Protein AF-G5LN64-F1 (afdb_monomer)

Organism: NCBI:txid913241

Secondary structure (DSSP, 8-state):
-GGGT---------SSSHHHHHHHHHHHHHHHHHHHHHHHHHHHHHHHHHHHHHHHHHHHHHHHHHHHTSSS-HHHHHHHHHHHHHHHSS--SEEEEEEETTEEEEEEEEEE-SSS---SSS-TTS---------------

Radius of gyration: 30.49 Å; Cα contacts (8 Å, |Δi|>4): 84; chains: 1; bounding box: 61×42×91 Å
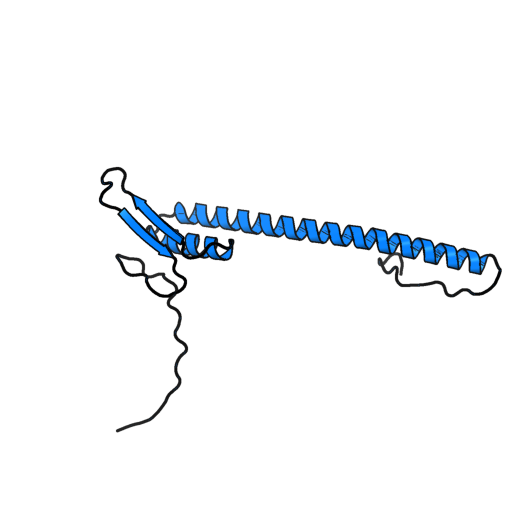
Sequence (141 aa):
AVSQRDFTQRANISGRNEMAALGSALNNMSEELAESYAVLEQRVQEKTAGLEHKNQILSFLWQANRRLHSQAPLCERLSPVLNGLQNLTQLHDIELRVYDLEDEDNHQEFTCQSDISCDDKGCHLCPRSALPMINGGTTLK

pLDDT: mean 76.09, std 18.22, range [33.53, 95.44]

Structure (mmCIF, N/CA/C/O backbone):
data_AF-G5LN64-F1
#
_entry.id   AF-G5LN64-F1
#
loop_
_atom_site.group_PDB
_atom_site.id
_atom_site.type_symbol
_atom_site.label_atom_id
_atom_site.label_alt_id
_atom_site.label_comp_id
_atom_site.label_asym_id
_atom_site.label_entity_id
_atom_site.label_seq_id
_atom_site.pdbx_PDB_ins_code
_atom_site.Cartn_x
_atom_site.Cartn_y
_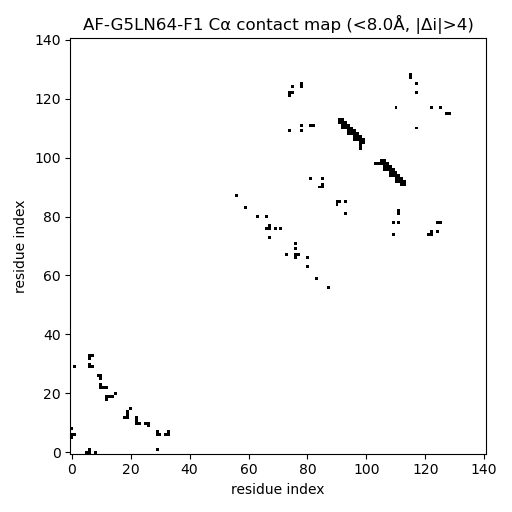atom_site.Cartn_z
_atom_site.occupancy
_atom_site.B_iso_or_equiv
_atom_site.auth_seq_id
_atom_site.auth_comp_id
_atom_site.auth_asym_id
_atom_site.auth_atom_id
_atom_site.pdbx_PDB_model_num
ATOM 1 N N . ALA A 1 1 ? -15.852 -8.797 32.900 1.00 64.56 1 ALA A N 1
ATOM 2 C CA . ALA A 1 1 ? -16.379 -7.696 32.072 1.00 64.56 1 ALA A CA 1
ATOM 3 C C . ALA A 1 1 ? -15.330 -6.600 31.907 1.00 64.56 1 ALA A C 1
ATOM 5 O O . ALA A 1 1 ? -14.568 -6.683 30.957 1.00 64.56 1 ALA A O 1
ATOM 6 N N . VAL A 1 2 ? -15.153 -5.691 32.876 1.00 68.50 2 VAL A N 1
ATOM 7 C CA . VAL A 1 2 ? -14.189 -4.571 32.771 1.00 68.50 2 VAL A CA 1
ATOM 8 C C . VAL A 1 2 ? -12.739 -5.033 32.523 1.00 68.50 2 VAL A C 1
ATOM 10 O O . VAL A 1 2 ? -12.050 -4.470 31.680 1.00 68.50 2 VAL A O 1
ATOM 13 N N . SER A 1 3 ? -12.281 -6.124 33.156 1.00 72.06 3 SER A N 1
ATOM 14 C CA . SER A 1 3 ? -10.933 -6.6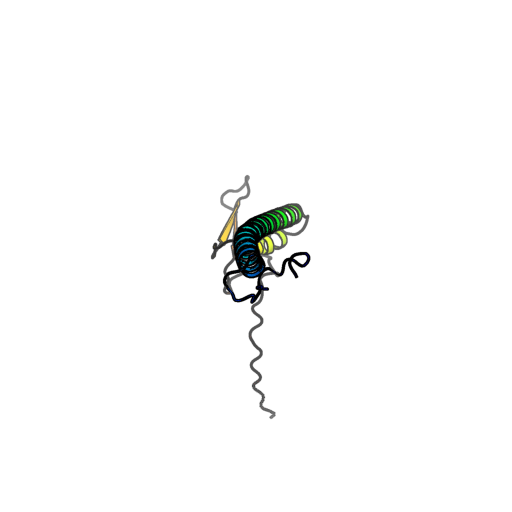79 32.904 1.00 72.06 3 SER A CA 1
ATOM 15 C C . SER A 1 3 ? -10.748 -7.289 31.506 1.00 72.06 3 SER A C 1
ATOM 17 O O . SER A 1 3 ? -9.621 -7.535 31.092 1.00 72.06 3 SER A O 1
ATOM 19 N N . GLN A 1 4 ? -11.843 -7.562 30.792 1.00 80.38 4 GLN A N 1
ATOM 20 C CA . GLN A 1 4 ? -11.851 -8.065 29.416 1.00 80.38 4 GLN A CA 1
ATOM 21 C C . GLN A 1 4 ? -12.046 -6.929 28.399 1.00 80.38 4 GLN A C 1
ATOM 23 O O . GLN A 1 4 ? -12.282 -7.212 27.231 1.00 80.38 4 GLN A O 1
ATOM 28 N N . ARG A 1 5 ? -11.942 -5.659 28.834 1.00 74.94 5 ARG A N 1
ATOM 29 C CA . ARG A 1 5 ? -12.229 -4.453 28.030 1.00 74.94 5 ARG A CA 1
ATOM 30 C C . ARG A 1 5 ? -13.681 -4.359 27.547 1.00 74.94 5 ARG A C 1
ATOM 32 O O . ARG A 1 5 ? -13.982 -3.603 26.635 1.00 74.94 5 ARG A O 1
ATOM 39 N N . ASP A 1 6 ? -14.587 -5.097 28.185 1.00 81.69 6 ASP A N 1
ATOM 40 C CA . ASP A 1 6 ? -16.022 -4.956 27.961 1.00 81.69 6 ASP A CA 1
ATOM 41 C C . ASP A 1 6 ? -16.589 -3.922 28.943 1.00 81.69 6 ASP A C 1
ATOM 43 O O . ASP A 1 6 ? -16.843 -4.222 30.117 1.00 81.69 6 ASP A O 1
ATOM 47 N N . PHE A 1 7 ? -16.753 -2.697 28.439 1.00 86.50 7 PHE A N 1
ATOM 48 C CA . PHE A 1 7 ? -17.352 -1.563 29.144 1.00 86.50 7 PHE A CA 1
ATOM 49 C C . PHE A 1 7 ? -18.841 -1.382 28.823 1.00 86.50 7 PHE A C 1
ATOM 51 O O . PHE A 1 7 ? -19.410 -0.352 29.171 1.00 86.50 7 PHE A O 1
ATOM 58 N N . THR A 1 8 ? -19.488 -2.336 28.146 1.00 84.25 8 THR A N 1
ATOM 59 C CA . THR A 1 8 ? -20.917 -2.234 27.789 1.00 84.25 8 THR A CA 1
ATOM 60 C C . THR A 1 8 ? -21.839 -2.635 28.939 1.00 84.25 8 THR A C 1
ATOM 62 O O . THR A 1 8 ? -23.005 -2.244 28.983 1.00 84.25 8 THR A O 1
ATOM 65 N N . GLN A 1 9 ? -21.302 -3.363 29.920 1.00 85.81 9 GLN A N 1
ATOM 66 C CA . GLN A 1 9 ? -22.045 -3.794 31.098 1.0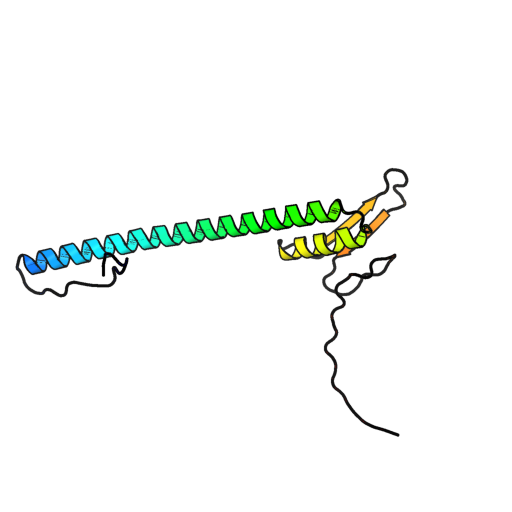0 85.81 9 GLN A CA 1
ATOM 67 C C . GLN A 1 9 ? -22.460 -2.597 31.957 1.00 85.81 9 GLN A C 1
ATOM 69 O O . GLN A 1 9 ? -21.711 -1.632 32.129 1.00 85.81 9 GLN A O 1
ATOM 74 N N . ARG A 1 10 ? -23.671 -2.664 32.512 1.00 87.56 10 ARG A N 1
ATOM 75 C CA . ARG A 1 10 ? -24.236 -1.632 33.387 1.00 87.56 10 ARG A CA 1
ATOM 76 C C . ARG A 1 10 ? -24.820 -2.266 34.643 1.00 87.56 10 ARG A C 1
ATOM 78 O O . ARG A 1 10 ? -25.499 -3.290 34.581 1.00 87.56 10 ARG A O 1
ATOM 85 N N . ALA A 1 11 ? -24.572 -1.642 35.788 1.00 88.56 11 ALA A N 1
ATOM 86 C CA . ALA A 1 11 ? -25.221 -1.987 37.042 1.00 88.56 11 ALA A CA 1
ATOM 87 C C . ALA A 1 11 ? -26.642 -1.401 37.056 1.00 88.56 11 ALA A C 1
ATOM 89 O O . ALA A 1 11 ? -26.814 -0.185 37.142 1.00 88.56 11 ALA A O 1
ATOM 90 N N . ASN A 1 12 ? -27.658 -2.265 36.990 1.00 87.38 12 ASN A N 1
ATOM 91 C CA . ASN A 1 12 ? -29.070 -1.880 37.083 1.00 87.38 12 ASN A CA 1
ATOM 92 C C . ASN A 1 12 ? -29.557 -1.961 38.534 1.00 87.38 12 ASN A C 1
ATOM 94 O O . ASN A 1 12 ? -30.275 -2.883 38.917 1.00 87.38 12 ASN A O 1
ATOM 98 N N . ILE A 1 13 ? -29.135 -0.998 39.354 1.00 86.50 13 ILE A N 1
ATOM 99 C CA . ILE A 1 13 ? -29.525 -0.900 40.765 1.00 86.50 13 ILE A CA 1
ATOM 100 C C . ILE A 1 13 ? -30.417 0.331 40.922 1.00 86.50 13 ILE A C 1
ATOM 102 O O . ILE A 1 13 ? -29.986 1.454 40.680 1.00 86.50 13 ILE A O 1
ATOM 106 N N . SER A 1 14 ? -31.675 0.117 41.304 1.00 83.00 14 SER A N 1
ATOM 107 C CA . SER A 1 14 ? -32.671 1.180 41.475 1.00 83.00 14 SER A CA 1
ATOM 108 C C . SER A 1 14 ? -32.901 1.496 42.953 1.00 83.00 14 SER A C 1
ATOM 110 O O . SER A 1 14 ? -32.839 0.610 43.803 1.00 83.00 14 SER A O 1
ATOM 112 N N . GLY A 1 15 ? -33.210 2.755 43.264 1.00 85.94 15 GLY A N 1
ATOM 113 C CA . GLY A 1 15 ? -33.515 3.213 44.621 1.00 85.94 15 GLY A CA 1
ATOM 114 C C . GLY A 1 15 ? -32.806 4.520 44.973 1.00 85.94 15 GLY A C 1
ATOM 115 O O . GLY A 1 15 ? -32.029 5.052 44.188 1.00 85.94 15 GLY A O 1
ATOM 116 N N . ARG A 1 16 ? -33.084 5.052 46.166 1.00 85.81 16 ARG A N 1
ATOM 117 C CA . ARG A 1 16 ? -32.387 6.212 46.751 1.00 85.81 16 ARG A CA 1
ATOM 118 C C . ARG A 1 16 ? -31.529 5.761 47.934 1.00 85.81 16 ARG A C 1
ATOM 120 O O . ARG A 1 16 ? -31.735 6.211 49.054 1.00 85.81 16 ARG A O 1
ATOM 127 N N . ASN A 1 17 ? -30.638 4.806 47.686 1.00 91.00 17 ASN A N 1
ATOM 128 C CA . ASN A 1 17 ? -29.697 4.278 48.672 1.00 91.00 17 ASN A CA 1
ATOM 129 C C . ASN A 1 17 ? -28.261 4.306 48.128 1.00 91.00 17 ASN A C 1
ATOM 131 O O . ASN A 1 17 ? -28.018 4.592 46.953 1.00 91.00 17 ASN A O 1
ATOM 135 N N . GLU A 1 18 ? -27.310 3.999 48.999 1.00 93.06 18 GLU A N 1
ATOM 136 C CA . GLU A 1 18 ? -25.873 4.030 48.737 1.00 93.06 18 GLU A CA 1
ATOM 137 C C . GLU A 1 18 ? -25.482 3.081 47.600 1.00 93.06 18 GLU A C 1
ATOM 139 O O . GLU A 1 18 ? -24.593 3.386 46.808 1.00 93.06 18 GLU A O 1
ATOM 144 N N . MET A 1 19 ? -26.187 1.956 47.464 1.00 91.50 19 MET A N 1
ATOM 145 C CA . MET A 1 19 ? -25.915 0.971 46.419 1.00 91.50 19 MET A CA 1
ATOM 146 C C . MET A 1 19 ? -26.347 1.460 45.030 1.00 91.50 19 MET A C 1
ATOM 148 O O . MET A 1 19 ? -25.657 1.203 44.044 1.00 91.50 19 MET A O 1
ATOM 152 N N . ALA A 1 20 ? -27.450 2.211 44.944 1.00 90.69 20 ALA A N 1
ATOM 153 C CA . ALA A 1 20 ? -27.879 2.867 43.708 1.00 90.69 20 ALA A CA 1
ATOM 154 C C . ALA A 1 20 ? -26.926 4.011 43.306 1.00 90.69 20 ALA A C 1
ATOM 156 O O . ALA A 1 20 ? -26.607 4.172 42.124 1.00 90.69 20 ALA A O 1
ATOM 157 N N . ALA A 1 21 ? -26.411 4.765 44.285 1.00 90.00 21 ALA A N 1
ATOM 158 C CA . ALA A 1 21 ? -25.390 5.788 44.048 1.00 90.00 21 ALA A CA 1
ATOM 159 C C . ALA A 1 21 ? -24.068 5.170 43.556 1.00 90.00 21 ALA A C 1
ATOM 161 O O . ALA A 1 21 ? -23.494 5.642 42.574 1.00 90.00 21 ALA A O 1
ATOM 162 N N . LEU A 1 22 ? -23.626 4.070 44.174 1.00 91.94 22 LEU A N 1
ATOM 163 C CA . LEU A 1 22 ? -22.440 3.324 43.753 1.00 91.94 22 LEU A CA 1
ATOM 164 C C . LEU A 1 22 ? -22.602 2.732 42.345 1.00 91.94 22 LEU A C 1
ATOM 166 O O . LEU A 1 22 ? -21.683 2.827 41.535 1.00 91.94 22 LEU A O 1
ATOM 170 N N . GLY A 1 23 ? -23.769 2.159 42.032 1.00 90.56 23 GLY A N 1
ATOM 171 C CA . GLY A 1 23 ? -24.073 1.636 40.696 1.00 90.56 23 GLY A CA 1
ATOM 172 C C . GLY A 1 23 ? -24.023 2.721 39.619 1.00 90.56 23 GLY A C 1
ATOM 173 O O . GLY A 1 23 ? -23.442 2.510 38.557 1.00 90.56 23 GLY A O 1
ATOM 174 N N . SER A 1 24 ? -24.551 3.910 39.923 1.00 89.81 24 SER A N 1
ATOM 175 C CA . SER A 1 24 ? -24.481 5.071 39.026 1.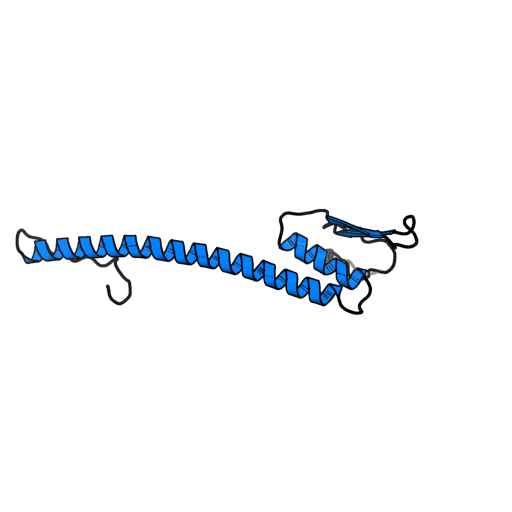00 89.81 24 SER A CA 1
ATOM 176 C C . SER A 1 24 ? -23.037 5.540 38.821 1.00 89.81 24 SER A C 1
ATOM 178 O O . SER A 1 24 ? -22.610 5.729 37.687 1.00 89.81 24 SER A O 1
ATOM 180 N N . ALA A 1 25 ? -22.253 5.650 39.899 1.00 90.75 25 ALA A N 1
ATOM 181 C CA . ALA A 1 25 ? -20.839 6.016 39.815 1.00 90.75 25 ALA A CA 1
ATOM 182 C C . ALA A 1 25 ? -20.022 4.998 38.997 1.00 90.75 25 ALA A C 1
ATOM 184 O O . ALA A 1 25 ? -19.196 5.386 38.175 1.00 90.75 25 ALA A O 1
ATOM 185 N N . LEU A 1 26 ? -20.280 3.698 39.173 1.00 89.19 26 LEU A N 1
ATOM 186 C CA . LEU A 1 26 ? -19.634 2.636 38.400 1.00 89.19 26 LEU A CA 1
ATOM 187 C C . LEU A 1 26 ? -19.984 2.704 36.908 1.00 89.19 26 LEU A C 1
ATOM 189 O O . LEU A 1 26 ? -19.105 2.507 36.068 1.00 89.19 26 LEU A O 1
ATOM 193 N N . ASN A 1 27 ? -21.247 2.985 36.579 1.00 91.12 27 ASN A N 1
ATOM 194 C CA . ASN A 1 27 ? -21.691 3.149 35.196 1.00 91.12 27 ASN A CA 1
ATOM 195 C C . ASN A 1 27 ? -21.000 4.348 34.535 1.00 91.12 27 ASN A C 1
ATOM 197 O O . ASN A 1 27 ? -20.469 4.187 33.440 1.00 91.12 27 ASN A O 1
ATOM 201 N N . ASN A 1 28 ? -20.928 5.490 35.227 1.00 91.50 28 ASN A N 1
ATOM 202 C CA . ASN A 1 28 ? -20.243 6.688 34.733 1.00 91.50 28 ASN A CA 1
ATOM 203 C C . ASN A 1 28 ? -18.747 6.427 34.504 1.00 91.50 28 ASN A C 1
ATOM 205 O O . ASN A 1 28 ? -18.231 6.703 33.428 1.00 91.50 28 ASN A O 1
ATOM 209 N N . MET A 1 29 ? -18.058 5.807 35.470 1.00 89.62 29 MET A N 1
ATOM 210 C CA . MET A 1 29 ? -16.648 5.434 35.294 1.00 89.62 29 MET A CA 1
ATOM 211 C C . MET A 1 29 ? -16.449 4.461 34.122 1.00 89.62 29 MET A C 1
ATOM 213 O O . MET A 1 29 ? -15.465 4.562 33.394 1.00 89.62 29 MET A O 1
ATOM 217 N N . SER A 1 30 ? -17.368 3.507 33.930 1.00 90.44 30 SER A N 1
ATOM 218 C CA . SER A 1 30 ? -17.301 2.556 32.811 1.00 90.44 30 SER A CA 1
ATOM 219 C C . SER A 1 30 ? -17.517 3.244 31.461 1.00 90.44 30 SER A C 1
ATOM 221 O O . SER A 1 30 ? -16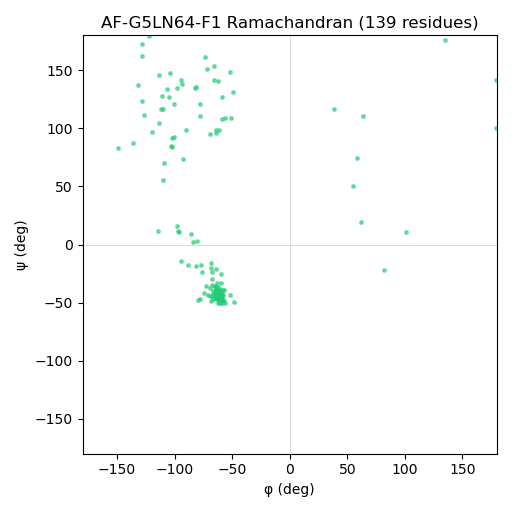.897 2.851 30.478 1.00 90.44 30 SER A O 1
ATOM 223 N N . GLU A 1 31 ? -18.368 4.268 31.406 1.00 90.44 31 GLU A N 1
ATOM 224 C CA . GLU A 1 31 ? -18.607 5.083 30.212 1.00 90.44 31 GLU A CA 1
ATOM 225 C C . GLU A 1 31 ? -17.389 5.938 29.843 1.00 90.44 31 GLU A C 1
ATOM 227 O O . GLU A 1 31 ? -16.922 5.859 28.708 1.00 90.44 31 GLU A O 1
ATOM 232 N N . GLU A 1 32 ? -16.800 6.652 30.805 1.00 90.12 32 GLU A N 1
ATOM 233 C CA . GLU A 1 32 ? -15.574 7.433 30.581 1.00 90.12 32 GLU A CA 1
ATOM 234 C C . GLU A 1 32 ? -14.403 6.547 30.118 1.00 90.12 32 GLU A C 1
ATOM 236 O O . GLU A 1 32 ? -13.633 6.912 29.223 1.00 90.12 32 GLU A O 1
ATOM 241 N N . LEU A 1 33 ? -14.272 5.345 30.695 1.00 89.88 33 LEU A N 1
ATOM 242 C CA . LEU A 1 33 ? -13.273 4.368 30.259 1.00 89.88 33 LEU A CA 1
ATOM 243 C C . LEU A 1 33 ? -13.526 3.897 28.823 1.00 89.88 33 LEU A C 1
ATOM 245 O O . LEU A 1 33 ? -12.569 3.798 28.055 1.00 89.88 33 LEU A O 1
ATOM 249 N N . ALA A 1 34 ? -14.780 3.629 28.450 1.00 88.06 34 ALA A N 1
ATOM 250 C CA . ALA A 1 34 ? -15.134 3.224 27.092 1.00 88.06 34 ALA A CA 1
AT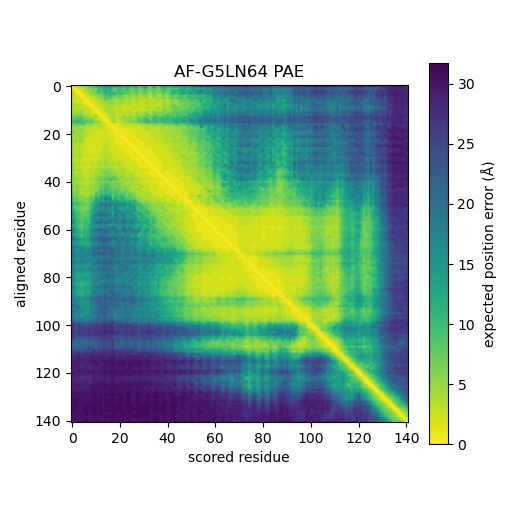OM 251 C C . ALA A 1 34 ? -14.748 4.296 26.062 1.00 88.06 34 ALA A C 1
ATOM 253 O O . ALA A 1 34 ? -14.128 3.976 25.048 1.00 88.06 34 ALA A O 1
ATOM 254 N N . GLU A 1 35 ? -15.060 5.562 26.344 1.00 89.62 35 GLU A N 1
ATOM 255 C CA . GLU A 1 35 ? -14.723 6.691 25.471 1.00 89.62 35 GLU A CA 1
ATOM 256 C C . GLU A 1 35 ? -13.203 6.847 25.314 1.00 89.62 35 GLU A C 1
ATOM 258 O O . GLU A 1 35 ? -12.683 6.926 24.198 1.00 89.62 35 GLU A O 1
ATOM 263 N N . SER A 1 36 ? -12.466 6.806 26.427 1.00 87.19 36 SER A N 1
ATOM 264 C CA . SER A 1 36 ? -11.003 6.906 26.425 1.00 87.19 36 SER A CA 1
ATOM 265 C C . SER A 1 36 ? -10.339 5.774 25.630 1.00 87.19 36 SER A C 1
ATOM 267 O O . SER A 1 36 ? -9.428 6.014 24.828 1.00 87.19 36 SER A O 1
ATOM 269 N N . TYR A 1 37 ? -10.824 4.537 25.793 1.00 87.31 37 TYR A N 1
ATOM 270 C CA . TYR A 1 37 ? -10.332 3.388 25.031 1.00 87.31 37 TYR A CA 1
ATOM 271 C C . TYR A 1 37 ? -10.663 3.490 23.540 1.00 87.31 37 TYR A C 1
ATOM 273 O O . TYR A 1 37 ? -9.787 3.203 22.726 1.00 87.31 37 TYR A O 1
ATOM 281 N N . ALA A 1 38 ? -11.859 3.955 23.168 1.00 87.00 38 ALA A N 1
ATOM 282 C CA . ALA A 1 38 ? -12.239 4.137 21.766 1.00 87.00 38 ALA A CA 1
ATOM 283 C C . ALA A 1 38 ? -11.311 5.131 21.043 1.00 87.00 38 ALA A C 1
ATOM 285 O O . ALA A 1 38 ? -10.832 4.857 19.942 1.00 87.00 38 ALA A O 1
ATOM 286 N N . VAL A 1 39 ? -10.972 6.254 21.689 1.00 90.12 39 VAL A N 1
ATOM 287 C CA . VAL A 1 39 ? -10.014 7.232 21.143 1.00 90.12 39 VAL A CA 1
ATOM 288 C C . VAL A 1 39 ? -8.622 6.617 20.973 1.00 90.12 39 VAL A C 1
ATOM 290 O O . VAL A 1 39 ? -7.924 6.892 19.991 1.00 90.12 39 VAL A O 1
ATOM 293 N N . LEU A 1 40 ? -8.185 5.787 21.923 1.00 89.50 40 LEU A N 1
ATOM 294 C CA . LEU A 1 40 ? -6.894 5.113 21.829 1.00 89.50 40 LEU A CA 1
ATOM 295 C C . LEU A 1 40 ? -6.874 4.083 20.695 1.00 89.50 40 LEU A C 1
ATOM 297 O O . LEU A 1 40 ? -5.908 4.058 19.934 1.00 89.50 40 LEU A O 1
ATOM 301 N N . GLU A 1 41 ? -7.921 3.270 20.563 1.00 88.00 41 GLU A N 1
ATOM 302 C CA . GLU A 1 41 ? -8.065 2.294 19.477 1.00 88.00 41 GLU A CA 1
ATOM 303 C C . GLU A 1 41 ? -8.046 2.978 18.112 1.00 88.00 41 GLU A C 1
ATOM 305 O O . GLU A 1 41 ? -7.280 2.562 17.241 1.00 88.00 41 GLU A O 1
ATOM 310 N N . GLN A 1 42 ? -8.769 4.091 17.961 1.00 90.19 42 GLN A N 1
ATOM 311 C CA . GLN A 1 42 ? -8.726 4.898 16.744 1.00 90.19 42 GLN A CA 1
ATOM 312 C C . GLN A 1 42 ? -7.297 5.366 16.429 1.00 90.19 42 GLN A C 1
ATOM 314 O O . GLN A 1 42 ? -6.805 5.170 15.319 1.00 90.19 42 GLN A O 1
ATOM 319 N N . ARG A 1 43 ? -6.577 5.929 17.408 1.00 90.38 43 ARG A N 1
ATOM 320 C CA . ARG A 1 43 ? -5.186 6.379 17.202 1.00 90.38 43 ARG A CA 1
ATOM 321 C C . ARG A 1 43 ? -4.236 5.234 16.877 1.00 90.38 43 ARG A C 1
ATOM 323 O O . ARG A 1 43 ? -3.291 5.423 16.111 1.00 90.38 43 ARG A O 1
ATOM 330 N N . VAL A 1 44 ? -4.428 4.067 17.489 1.00 92.06 44 VAL A N 1
ATOM 331 C CA . VAL A 1 44 ? -3.643 2.867 17.175 1.00 92.06 44 VAL A CA 1
ATOM 332 C C . VAL A 1 44 ? -3.905 2.460 15.732 1.00 92.06 44 VAL A C 1
ATOM 334 O O . VAL A 1 44 ? -2.946 2.232 14.998 1.00 92.06 44 VAL A O 1
ATOM 337 N N . GLN A 1 45 ? -5.165 2.440 15.301 1.00 88.69 45 GLN A N 1
ATOM 338 C CA . GLN A 1 45 ? -5.551 2.112 13.933 1.00 88.69 45 GLN A CA 1
ATOM 339 C C . GLN A 1 45 ? -4.958 3.100 12.918 1.00 88.69 45 GLN A C 1
ATOM 341 O O . GLN A 1 45 ? -4.311 2.674 11.965 1.00 88.69 45 GLN A O 1
ATOM 346 N N . GLU A 1 46 ? -5.074 4.408 13.161 1.00 88.75 46 GLU A N 1
ATOM 347 C CA . GLU A 1 46 ? -4.474 5.461 12.328 1.00 88.75 46 GLU A CA 1
ATOM 348 C C . GLU A 1 46 ? -2.950 5.308 12.217 1.00 88.75 46 GLU A C 1
ATOM 350 O O . GLU A 1 46 ? -2.382 5.342 11.122 1.00 88.75 46 GLU A O 1
ATOM 355 N N . LYS A 1 47 ? -2.263 5.095 13.347 1.00 87.62 47 LYS A N 1
ATOM 356 C CA . LYS A 1 47 ? -0.808 4.879 13.355 1.00 87.62 47 LYS A CA 1
ATOM 357 C C . LYS A 1 47 ? -0.410 3.591 12.645 1.00 87.62 47 LYS A C 1
ATOM 359 O O . LYS A 1 47 ? 0.627 3.575 11.984 1.00 87.62 47 LYS A O 1
ATOM 364 N N . THR A 1 48 ? -1.210 2.538 12.779 1.00 88.50 48 THR A N 1
ATOM 365 C CA . THR A 1 48 ? -0.967 1.243 12.133 1.00 88.50 48 THR A CA 1
ATOM 366 C C . THR A 1 48 ? -1.109 1.381 10.625 1.00 88.50 48 THR A C 1
ATOM 368 O O . THR A 1 48 ? -0.176 1.034 9.909 1.00 88.50 48 THR A O 1
ATOM 371 N N . ALA A 1 49 ? -2.176 2.028 10.151 1.00 86.06 49 ALA A N 1
ATOM 372 C CA . ALA A 1 49 ? -2.364 2.332 8.735 1.00 86.06 49 ALA A CA 1
ATOM 373 C C . ALA A 1 49 ? -1.204 3.174 8.165 1.00 86.06 49 ALA A C 1
ATOM 375 O O . ALA A 1 49 ? -0.666 2.883 7.097 1.00 86.06 49 ALA A O 1
ATOM 376 N N . GLY A 1 50 ? -0.749 4.192 8.907 1.00 85.44 50 GLY A N 1
ATOM 377 C CA . GLY A 1 50 ? 0.403 5.002 8.504 1.00 85.44 50 GLY A CA 1
ATOM 378 C C . GLY A 1 50 ? 1.722 4.218 8.458 1.00 85.44 50 GLY A C 1
ATOM 379 O O . GLY A 1 50 ? 2.570 4.480 7.601 1.00 85.44 50 GLY A O 1
ATOM 380 N N . LEU A 1 51 ? 1.917 3.258 9.366 1.00 90.75 51 LEU A N 1
ATOM 381 C CA . LEU A 1 51 ? 3.090 2.384 9.374 1.00 90.75 51 LEU A CA 1
ATOM 382 C C . LEU A 1 51 ? 3.051 1.379 8.218 1.00 90.75 51 LEU A C 1
ATOM 384 O O . LEU A 1 51 ? 4.068 1.191 7.553 1.00 90.75 51 LEU A O 1
ATOM 388 N N . GLU A 1 52 ? 1.895 0.776 7.957 1.00 88.50 52 GLU A N 1
ATOM 389 C CA . GLU A 1 52 ? 1.677 -0.147 6.840 1.00 88.50 52 GLU A CA 1
ATOM 390 C C . GLU A 1 52 ? 1.964 0.533 5.503 1.00 88.50 52 GLU A C 1
ATOM 392 O O . GLU A 1 52 ? 2.729 0.003 4.700 1.00 88.50 52 GLU A O 1
ATOM 397 N N . HIS A 1 53 ? 1.461 1.753 5.303 1.00 87.44 53 HIS A N 1
ATOM 398 C CA . HIS A 1 53 ? 1.737 2.523 4.092 1.00 87.44 53 HIS A CA 1
ATOM 399 C C . HIS A 1 53 ? 3.240 2.797 3.900 1.00 87.44 53 HIS A C 1
ATOM 401 O O . HIS A 1 53 ? 3.797 2.580 2.823 1.00 87.44 53 HIS A O 1
ATOM 407 N N . LYS A 1 54 ? 3.947 3.206 4.963 1.00 89.62 54 LYS A N 1
ATOM 408 C CA . LYS A 1 54 ? 5.410 3.391 4.912 1.00 89.62 54 LYS A CA 1
ATOM 409 C C . LYS A 1 54 ? 6.144 2.084 4.620 1.00 89.62 54 LYS A C 1
ATOM 411 O O . LYS A 1 54 ? 7.121 2.086 3.875 1.00 89.62 54 LYS A O 1
ATOM 416 N N . ASN A 1 55 ? 5.690 0.976 5.199 1.00 92.00 55 ASN A N 1
ATOM 417 C CA . ASN A 1 55 ? 6.276 -0.339 4.967 1.00 92.00 55 ASN A CA 1
ATOM 418 C C . ASN A 1 55 ? 6.097 -0.789 3.508 1.00 92.00 55 ASN A C 1
ATOM 420 O O . ASN A 1 55 ? 7.045 -1.304 2.916 1.00 92.00 55 ASN A O 1
ATOM 424 N N . GLN A 1 56 ? 4.934 -0.523 2.906 1.00 91.69 56 GLN A N 1
ATOM 425 C CA . GLN A 1 56 ? 4.676 -0.767 1.484 1.00 91.69 56 GLN A CA 1
ATOM 426 C C . GLN A 1 56 ? 5.641 0.029 0.594 1.00 91.69 56 GLN A C 1
ATOM 428 O O . GLN A 1 56 ? 6.277 -0.558 -0.282 1.00 91.69 56 GLN A O 1
ATOM 433 N N . ILE A 1 57 ? 5.828 1.329 0.866 1.00 93.75 57 ILE A N 1
ATOM 434 C CA . ILE A 1 57 ? 6.793 2.175 0.140 1.00 93.75 57 ILE A CA 1
ATOM 435 C C . ILE A 1 57 ? 8.215 1.622 0.266 1.00 93.75 57 ILE A C 1
ATOM 437 O O . ILE A 1 57 ? 8.902 1.448 -0.738 1.00 93.75 57 ILE A O 1
ATOM 441 N N . LEU A 1 58 ? 8.668 1.327 1.487 1.00 94.88 58 LEU A N 1
ATOM 442 C CA . LEU A 1 58 ? 10.016 0.801 1.720 1.00 94.88 58 LEU A CA 1
ATOM 443 C C . LEU A 1 58 ? 10.236 -0.540 1.015 1.00 94.88 58 LEU A C 1
ATOM 445 O O . LEU A 1 58 ? 11.286 -0.757 0.409 1.00 94.88 58 LEU A O 1
ATOM 449 N N . SER A 1 59 ? 9.234 -1.418 1.057 1.00 93.25 59 SER A N 1
ATOM 450 C CA . SER A 1 59 ? 9.265 -2.708 0.371 1.00 93.25 59 SER A CA 1
ATOM 451 C C . SER A 1 59 ? 9.382 -2.529 -1.140 1.00 93.25 59 SER A C 1
ATOM 453 O O . SER A 1 59 ? 10.224 -3.175 -1.764 1.00 93.25 59 SER A O 1
ATOM 455 N N . PHE A 1 60 ? 8.602 -1.614 -1.721 1.00 95.44 60 PHE A N 1
ATOM 456 C CA . PHE A 1 60 ? 8.698 -1.273 -3.138 1.00 95.44 60 PHE A CA 1
ATOM 457 C C . PHE A 1 60 ? 10.085 -0.732 -3.502 1.00 95.44 60 PHE A C 1
ATOM 459 O O . PHE A 1 60 ? 10.711 -1.253 -4.422 1.00 95.44 60 PHE A O 1
ATOM 466 N N . LEU A 1 61 ? 10.603 0.254 -2.762 1.00 95.44 61 LEU A N 1
ATOM 467 C CA . LEU A 1 61 ? 11.916 0.852 -3.031 1.00 95.44 61 LEU A CA 1
ATOM 468 C C . LEU A 1 61 ? 13.038 -0.188 -2.990 1.00 95.44 61 LEU A C 1
ATOM 470 O O . LEU A 1 61 ? 13.905 -0.199 -3.863 1.00 95.44 61 LEU A O 1
ATOM 474 N N . TRP A 1 62 ? 13.007 -1.088 -2.006 1.00 94.94 62 TRP A N 1
ATOM 475 C CA . TRP A 1 62 ? 13.989 -2.163 -1.901 1.00 94.94 62 TRP A CA 1
ATOM 476 C C . TRP A 1 62 ? 13.908 -3.136 -3.086 1.00 94.94 62 TRP A C 1
ATOM 478 O O . TRP A 1 62 ? 14.933 -3.465 -3.687 1.00 94.94 62 TRP A O 1
ATOM 488 N N . GLN A 1 63 ? 12.698 -3.568 -3.462 1.00 93.06 63 GLN A N 1
ATOM 489 C CA . GLN A 1 63 ? 12.490 -4.461 -4.608 1.00 93.06 63 GLN A CA 1
ATOM 490 C C . GLN A 1 63 ? 12.922 -3.800 -5.922 1.00 93.06 63 GLN A C 1
ATOM 492 O O . GLN A 1 63 ? 13.611 -4.429 -6.728 1.00 93.06 63 GLN A O 1
ATOM 497 N N . ALA A 1 64 ? 12.565 -2.528 -6.115 1.00 93.56 64 ALA A N 1
ATOM 498 C CA . ALA A 1 64 ? 12.934 -1.748 -7.285 1.00 93.56 64 ALA A CA 1
ATOM 499 C C . ALA A 1 64 ? 14.452 -1.581 -7.382 1.00 93.56 64 ALA A C 1
ATOM 501 O O . ALA A 1 64 ? 15.033 -1.930 -8.406 1.00 93.56 64 ALA A O 1
ATOM 502 N N . ASN A 1 65 ? 15.116 -1.153 -6.303 1.00 95.06 65 ASN A N 1
ATOM 503 C CA . ASN A 1 65 ? 16.570 -1.007 -6.269 1.00 95.06 65 ASN A CA 1
ATOM 504 C C . ASN A 1 65 ? 17.277 -2.327 -6.619 1.00 95.06 65 ASN A C 1
ATOM 506 O O . ASN A 1 65 ? 18.100 -2.370 -7.535 1.00 95.06 65 ASN A O 1
ATOM 510 N N . ARG A 1 66 ? 16.890 -3.429 -5.964 1.00 93.31 66 ARG A N 1
ATOM 511 C CA . ARG A 1 66 ? 17.468 -4.752 -6.232 1.00 93.31 66 ARG A CA 1
ATOM 512 C C . ARG A 1 66 ? 17.296 -5.173 -7.692 1.00 93.31 66 ARG A C 1
ATOM 514 O O . ARG A 1 66 ? 18.199 -5.781 -8.265 1.00 93.31 66 ARG A O 1
ATOM 521 N N . ARG A 1 67 ? 16.145 -4.874 -8.294 1.00 90.62 67 ARG A N 1
ATOM 522 C CA . ARG A 1 67 ? 15.844 -5.254 -9.676 1.00 90.62 67 ARG A CA 1
ATOM 523 C C . ARG A 1 67 ? 16.591 -4.398 -10.693 1.00 90.62 67 ARG A C 1
ATOM 525 O O . ARG A 1 67 ? 17.141 -4.949 -11.645 1.00 90.62 67 ARG A O 1
ATOM 532 N N . LEU A 1 68 ? 16.668 -3.089 -10.470 1.00 91.00 68 LEU A N 1
ATOM 533 C CA . LEU A 1 68 ? 17.406 -2.156 -11.326 1.00 91.00 68 LEU A CA 1
ATOM 534 C C . LEU A 1 68 ? 18.911 -2.462 -11.350 1.00 91.00 68 LEU A C 1
ATOM 536 O O . LEU A 1 68 ? 19.537 -2.338 -12.398 1.00 91.00 68 LEU A O 1
ATOM 540 N N . HIS A 1 69 ? 19.472 -2.946 -10.238 1.00 92.50 69 HIS A N 1
ATOM 541 C CA . HIS A 1 69 ? 20.873 -3.379 -10.158 1.00 92.50 69 HIS A CA 1
ATOM 542 C C . HIS A 1 69 ? 21.127 -4.822 -10.623 1.00 92.50 69 HIS A C 1
ATOM 544 O O . HIS A 1 69 ? 22.257 -5.304 -10.550 1.00 92.50 69 HIS A O 1
ATOM 550 N N . SER A 1 70 ? 20.105 -5.538 -11.096 1.00 90.38 70 SER A N 1
ATOM 551 C CA . SER A 1 70 ? 20.303 -6.875 -11.655 1.00 90.38 70 SER A CA 1
ATOM 552 C C . SER A 1 70 ? 20.968 -6.824 -13.037 1.00 90.38 70 SER A C 1
ATOM 554 O O . SER A 1 70 ? 20.950 -5.800 -13.725 1.00 90.38 70 SER A O 1
ATOM 556 N N . GLN A 1 71 ? 21.530 -7.961 -13.455 1.00 88.56 71 GLN A N 1
ATOM 557 C CA . GLN A 1 71 ? 22.137 -8.146 -14.780 1.00 88.56 71 GLN A CA 1
ATOM 558 C C . GLN A 1 71 ? 21.103 -8.423 -15.888 1.00 88.56 71 GLN A C 1
ATOM 560 O O . GLN A 1 71 ? 21.484 -8.677 -17.027 1.00 88.56 71 GLN A O 1
ATOM 565 N N . ALA A 1 72 ? 19.805 -8.408 -15.566 1.00 81.50 72 ALA A N 1
ATOM 566 C CA . ALA A 1 72 ? 18.756 -8.616 -16.555 1.00 81.50 72 ALA A CA 1
ATOM 567 C C . ALA A 1 72 ? 18.723 -7.463 -17.582 1.00 81.50 72 ALA A C 1
ATOM 569 O O . ALA A 1 72 ? 19.105 -6.333 -17.247 1.00 81.50 72 ALA A O 1
ATOM 570 N N . PRO A 1 73 ? 18.239 -7.713 -18.812 1.00 81.75 73 PRO A N 1
ATOM 571 C CA . PRO A 1 73 ? 18.026 -6.670 -19.809 1.00 81.75 73 PRO A CA 1
ATOM 572 C C . PRO A 1 73 ? 17.191 -5.507 -19.263 1.00 81.75 73 PRO A C 1
ATOM 574 O O . PRO A 1 73 ? 16.300 -5.695 -18.432 1.00 81.75 73 PRO A O 1
ATOM 577 N N . LEU A 1 74 ? 17.458 -4.293 -19.754 1.00 78.62 74 LEU A N 1
ATOM 578 C CA . LEU A 1 74 ? 16.875 -3.055 -19.229 1.00 78.62 74 LEU A CA 1
ATOM 579 C C . LEU A 1 74 ? 15.339 -3.115 -19.142 1.00 78.62 74 LEU A C 1
ATOM 581 O O . LEU A 1 74 ? 14.790 -2.776 -18.093 1.00 78.62 74 LEU A O 1
ATOM 585 N N . CYS A 1 75 ? 14.660 -3.648 -20.163 1.00 73.38 75 CYS A N 1
ATOM 586 C CA . CYS A 1 75 ? 13.201 -3.749 -20.127 1.00 73.38 75 CYS A CA 1
ATOM 587 C C . CYS A 1 75 ? 12.669 -4.671 -19.017 1.00 73.38 75 CYS A C 1
ATOM 589 O O . CYS A 1 75 ? 11.701 -4.333 -18.335 1.00 73.38 75 CYS A O 1
ATOM 591 N N . GLU A 1 76 ? 13.321 -5.813 -18.776 1.00 75.88 76 GLU A N 1
ATOM 592 C CA . GLU A 1 76 ? 12.913 -6.761 -17.728 1.00 75.88 76 GLU A CA 1
ATOM 593 C C . GLU A 1 76 ? 13.099 -6.196 -16.315 1.00 75.88 76 GLU A C 1
ATOM 595 O O . GLU A 1 76 ? 12.450 -6.636 -15.352 1.00 75.88 76 GLU A O 1
ATOM 600 N N . ARG A 1 77 ? 14.004 -5.219 -16.182 1.00 84.25 77 ARG A N 1
ATOM 601 C CA . ARG A 1 77 ? 14.221 -4.483 -14.939 1.00 84.25 77 ARG A CA 1
ATOM 602 C C . ARG A 1 77 ? 13.168 -3.400 -14.746 1.00 84.25 77 ARG A C 1
ATOM 604 O O . ARG A 1 77 ? 12.599 -3.323 -13.662 1.00 84.25 77 ARG A O 1
ATOM 611 N N . LEU A 1 78 ? 12.911 -2.596 -15.779 1.00 84.50 78 LEU A N 1
ATOM 612 C CA . LEU A 1 78 ? 12.081 -1.391 -15.701 1.00 84.50 78 LEU A CA 1
ATOM 613 C C . LEU A 1 78 ? 10.579 -1.674 -15.691 1.00 84.50 78 LEU A C 1
ATOM 615 O O . LEU A 1 78 ? 9.881 -1.144 -14.832 1.00 84.50 78 LEU A O 1
ATOM 619 N N . SER A 1 79 ? 10.079 -2.528 -16.589 1.00 80.12 79 SER A N 1
ATOM 620 C CA . SER A 1 79 ? 8.638 -2.810 -16.735 1.00 80.12 79 SER A CA 1
ATOM 621 C C . SER A 1 79 ? 7.915 -3.108 -15.400 1.00 80.12 79 SER A C 1
ATOM 623 O O . SER A 1 79 ? 6.908 -2.473 -15.082 1.00 80.12 79 SER A O 1
ATOM 625 N N . PRO A 1 80 ? 8.416 -4.005 -14.542 1.00 83.00 80 PRO A N 1
ATOM 626 C CA . PRO A 1 80 ? 7.775 -4.307 -13.260 1.00 83.00 80 PRO A CA 1
ATOM 627 C C . PRO A 1 80 ? 7.989 -3.231 -12.193 1.00 83.00 80 PRO A C 1
ATOM 629 O O . PRO A 1 80 ? 7.177 -3.131 -11.277 1.00 83.00 80 PRO A O 1
ATOM 632 N N . VAL A 1 81 ? 9.044 -2.419 -12.299 1.00 89.25 81 VAL A N 1
ATOM 633 C CA . VAL A 1 81 ? 9.223 -1.244 -11.432 1.00 89.25 81 VAL A CA 1
ATOM 634 C C . VAL A 1 81 ? 8.180 -0.183 -11.776 1.00 89.25 81 VAL A C 1
ATOM 636 O O . VAL A 1 81 ? 7.538 0.340 -10.871 1.00 89.25 81 VAL A O 1
ATOM 639 N N . LEU A 1 82 ? 7.949 0.070 -13.066 1.00 85.88 82 LEU A N 1
ATOM 640 C CA . LEU A 1 82 ? 6.928 1.002 -13.547 1.00 85.88 82 LEU A CA 1
ATOM 641 C C . LEU A 1 82 ? 5.507 0.522 -13.207 1.00 85.88 82 LEU A C 1
ATOM 643 O O . LEU A 1 82 ? 4.698 1.309 -12.723 1.00 85.88 82 LEU A O 1
ATOM 647 N N . ASN A 1 83 ? 5.211 -0.773 -13.365 1.00 82.12 83 ASN A N 1
ATOM 648 C CA . ASN A 1 83 ? 3.936 -1.355 -12.917 1.00 82.12 83 ASN A CA 1
ATOM 649 C C . ASN A 1 83 ? 3.755 -1.253 -11.393 1.00 82.12 83 ASN A C 1
ATOM 651 O O . ASN A 1 83 ? 2.685 -0.893 -10.908 1.00 82.12 83 ASN A O 1
ATOM 655 N N . GLY A 1 84 ? 4.803 -1.553 -10.619 1.00 86.44 84 GLY A N 1
ATOM 656 C CA . GLY A 1 84 ? 4.764 -1.414 -9.163 1.00 86.44 84 GLY A CA 1
ATOM 657 C C . GLY A 1 84 ? 4.540 0.035 -8.721 1.00 86.44 84 GLY A C 1
ATOM 658 O O . GLY A 1 84 ? 3.798 0.272 -7.771 1.00 86.44 84 GLY A O 1
ATOM 659 N N . LEU A 1 85 ? 5.124 0.997 -9.440 1.00 89.25 85 LEU A N 1
ATOM 660 C CA . LEU A 1 85 ? 4.954 2.422 -9.177 1.00 89.25 85 LEU A CA 1
ATOM 661 C C . LEU A 1 85 ? 3.514 2.884 -9.435 1.00 89.25 85 LEU A C 1
ATOM 663 O O . LEU A 1 85 ? 2.966 3.608 -8.608 1.00 89.25 85 LEU A O 1
ATOM 667 N N . GLN A 1 86 ? 2.886 2.436 -10.526 1.00 85.69 86 GLN A N 1
ATOM 668 C CA . GLN A 1 86 ? 1.471 2.720 -10.806 1.00 85.69 86 GLN A CA 1
ATOM 669 C C . GLN A 1 86 ? 0.554 2.153 -9.718 1.00 85.69 86 GLN A C 1
ATOM 671 O O . GLN A 1 86 ? -0.328 2.849 -9.246 1.00 85.69 86 GLN A O 1
ATOM 676 N N . ASN A 1 87 ? 0.798 0.928 -9.244 1.00 84.88 87 ASN A N 1
ATOM 677 C CA . ASN A 1 87 ? -0.024 0.329 -8.184 1.00 84.88 87 ASN A CA 1
ATOM 678 C C . ASN A 1 87 ? 0.129 1.026 -6.825 1.00 84.88 87 ASN A C 1
ATOM 680 O O . ASN A 1 87 ? -0.783 0.996 -6.001 1.00 84.88 87 ASN A O 1
ATOM 684 N N . LEU A 1 88 ? 1.306 1.596 -6.559 1.00 88.06 88 LEU A N 1
ATOM 685 C CA . LEU A 1 88 ? 1.615 2.244 -5.287 1.00 88.06 88 LEU A CA 1
ATOM 686 C C . LEU A 1 88 ? 1.230 3.733 -5.271 1.00 88.06 88 LEU A C 1
ATOM 688 O O . LEU A 1 88 ? 1.125 4.334 -4.201 1.00 88.06 88 LEU A O 1
ATOM 692 N N . THR A 1 89 ? 1.024 4.332 -6.442 1.00 84.44 89 THR A N 1
ATOM 693 C CA . THR A 1 89 ? 0.700 5.754 -6.606 1.00 84.44 89 THR A CA 1
ATOM 694 C C . THR A 1 89 ? -0.622 5.928 -7.358 1.00 84.44 89 THR A C 1
ATOM 696 O O . THR A 1 89 ? -1.286 4.964 -7.701 1.00 84.44 89 THR A O 1
ATOM 699 N N . GLN A 1 90 ? -1.055 7.169 -7.583 1.00 80.69 90 GLN A N 1
ATOM 700 C CA . GLN A 1 90 ? -2.195 7.474 -8.464 1.00 80.69 90 GLN A CA 1
ATOM 701 C C . GLN A 1 90 ? -1.724 7.886 -9.868 1.00 80.69 90 GLN A C 1
ATOM 703 O O . GLN A 1 90 ? -2.466 8.522 -10.617 1.00 80.69 90 GLN A O 1
ATOM 708 N N . LEU A 1 91 ? -0.460 7.606 -10.197 1.00 81.88 91 LEU A N 1
ATOM 709 C CA . LEU A 1 91 ? 0.112 7.932 -11.494 1.00 81.88 91 LEU A CA 1
ATOM 710 C C . LEU A 1 91 ? -0.288 6.862 -12.504 1.00 81.88 91 LEU A C 1
ATOM 712 O O . LEU A 1 91 ? -0.205 5.669 -12.224 1.00 81.88 91 LEU A O 1
ATOM 716 N N . HIS A 1 92 ? -0.682 7.323 -13.680 1.00 77.88 92 HIS A N 1
ATOM 717 C CA . HIS A 1 92 ? -1.033 6.510 -14.837 1.00 77.88 92 HIS A CA 1
ATOM 718 C C . HIS A 1 92 ? -0.229 7.039 -16.030 1.00 77.88 92 HIS A C 1
ATOM 720 O O . HIS A 1 92 ? 0.289 8.156 -15.961 1.00 77.88 92 HIS A O 1
ATOM 726 N N . ASP A 1 93 ? -0.110 6.241 -17.091 1.00 72.88 93 ASP A N 1
ATOM 727 C CA . ASP A 1 93 ? 0.547 6.635 -18.347 1.00 72.88 93 ASP A CA 1
ATOM 728 C C . ASP A 1 93 ? 1.989 7.135 -18.151 1.00 72.88 93 ASP A C 1
ATOM 730 O O . ASP A 1 93 ? 2.387 8.207 -18.606 1.00 72.88 93 ASP A O 1
ATOM 734 N N . ILE A 1 94 ? 2.787 6.350 -17.424 1.00 76.62 94 ILE A N 1
ATOM 735 C CA . ILE A 1 94 ? 4.180 6.695 -17.127 1.00 76.62 94 ILE A CA 1
ATOM 736 C C . ILE A 1 94 ? 5.050 6.402 -18.354 1.00 76.62 94 ILE A C 1
ATOM 738 O O . ILE A 1 94 ? 5.153 5.252 -18.792 1.00 76.62 94 ILE A O 1
ATOM 742 N N . GLU A 1 95 ? 5.720 7.436 -18.858 1.00 78.94 95 GLU A N 1
ATOM 743 C CA . GLU A 1 95 ? 6.707 7.357 -19.935 1.00 78.94 95 GLU A CA 1
ATOM 744 C C . GLU A 1 95 ? 8.123 7.536 -19.374 1.00 78.94 95 GLU A C 1
ATOM 746 O O . GLU A 1 95 ? 8.386 8.427 -18.560 1.00 78.94 95 GLU A O 1
ATOM 751 N N . LEU A 1 96 ? 9.046 6.678 -19.801 1.00 79.56 96 LEU A N 1
ATOM 752 C CA . LEU A 1 96 ? 10.445 6.717 -19.400 1.00 79.56 96 LEU A CA 1
ATOM 753 C C . LEU A 1 96 ? 11.342 6.692 -20.639 1.00 79.56 96 LEU A C 1
ATOM 755 O O . LEU A 1 96 ? 11.305 5.741 -21.412 1.00 79.56 96 LEU A O 1
ATOM 759 N N . ARG A 1 97 ? 12.208 7.698 -20.780 1.00 79.31 97 ARG A N 1
ATOM 760 C CA . ARG A 1 97 ? 13.235 7.758 -21.828 1.00 79.31 97 ARG A CA 1
ATOM 761 C C . ARG A 1 97 ? 14.616 7.599 -21.216 1.00 79.31 97 ARG A C 1
ATOM 763 O O . ARG A 1 97 ? 14.961 8.296 -20.262 1.00 79.31 97 ARG A O 1
ATOM 770 N N . VAL A 1 98 ? 15.387 6.665 -21.754 1.00 78.50 98 VAL A N 1
ATOM 771 C CA . VAL A 1 98 ? 16.758 6.382 -21.332 1.00 78.50 98 VAL A CA 1
ATOM 772 C C . VAL A 1 98 ? 17.693 6.828 -22.442 1.00 78.50 98 VAL A C 1
ATOM 774 O O . VAL A 1 98 ? 17.636 6.290 -23.544 1.00 78.50 98 VAL A O 1
ATOM 777 N N . TYR A 1 99 ? 18.534 7.809 -22.134 1.00 77.94 99 TYR A N 1
ATOM 778 C CA . TYR A 1 99 ? 19.530 8.367 -23.044 1.00 77.94 99 TYR A CA 1
ATOM 779 C C . TYR A 1 99 ? 20.878 7.684 -22.832 1.00 77.94 99 TYR A C 1
ATOM 781 O O . TYR A 1 99 ? 21.249 7.393 -21.688 1.00 77.94 99 TYR A O 1
ATOM 789 N N . ASP A 1 100 ? 21.606 7.447 -23.920 1.00 78.31 100 ASP A N 1
ATOM 790 C CA . ASP A 1 100 ? 23.034 7.161 -23.841 1.00 78.31 100 ASP A CA 1
ATOM 791 C C . ASP A 1 100 ? 23.803 8.487 -23.732 1.00 78.31 100 ASP A C 1
ATOM 793 O O . ASP A 1 100 ? 23.518 9.442 -24.450 1.00 78.31 100 ASP A O 1
ATOM 797 N N . LEU A 1 101 ? 24.772 8.562 -22.819 1.00 74.56 101 LEU A N 1
ATOM 798 C CA . LEU A 1 101 ? 25.555 9.783 -22.585 1.00 74.56 101 LEU A CA 1
ATOM 799 C C . LEU A 1 101 ? 26.468 10.125 -23.769 1.00 74.56 101 LEU A C 1
ATOM 801 O O . LEU A 1 101 ? 26.936 11.257 -23.877 1.00 74.56 101 LEU A O 1
ATOM 805 N N . GLU A 1 102 ? 26.759 9.142 -24.620 1.00 75.88 102 GLU A N 1
ATOM 806 C CA . GLU A 1 102 ? 27.619 9.307 -25.793 1.00 75.88 102 GLU A CA 1
ATOM 807 C C . GLU A 1 102 ? 26.825 9.612 -27.076 1.00 75.88 102 GLU A C 1
ATOM 809 O O . GLU A 1 102 ? 27.414 10.064 -28.057 1.00 75.88 102 GLU A O 1
ATOM 814 N N . ASP A 1 103 ? 25.502 9.407 -27.068 1.00 72.25 103 ASP A N 1
ATOM 815 C CA . ASP A 1 103 ? 24.633 9.527 -28.243 1.00 72.25 103 ASP A CA 1
ATOM 816 C C . ASP A 1 103 ? 23.218 9.978 -27.828 1.00 72.25 103 ASP A C 1
ATOM 818 O O . ASP A 1 103 ? 22.304 9.174 -27.650 1.00 72.25 103 ASP A O 1
ATOM 822 N N . GLU A 1 104 ? 23.044 11.292 -27.653 1.00 65.88 104 GLU A N 1
ATOM 823 C CA . GLU A 1 104 ? 21.771 11.924 -27.253 1.00 65.88 104 GLU A CA 1
ATOM 824 C C . GLU A 1 104 ? 20.624 11.661 -28.250 1.00 65.88 104 GLU A C 1
ATOM 826 O O . GLU A 1 104 ? 19.452 11.665 -27.862 1.00 65.88 104 GLU A O 1
ATOM 831 N N . ASP A 1 105 ? 20.944 11.398 -29.524 1.00 68.06 105 ASP A N 1
ATOM 832 C CA . ASP A 1 105 ? 19.955 11.060 -30.554 1.00 68.06 105 ASP A CA 1
ATOM 833 C C . ASP A 1 105 ? 19.465 9.602 -30.422 1.00 68.06 105 ASP A C 1
ATOM 835 O O . ASP A 1 105 ? 18.388 9.249 -30.917 1.00 68.06 105 ASP A O 1
ATOM 839 N N . ASN A 1 106 ? 20.205 8.757 -29.698 1.00 67.94 106 ASN A N 1
ATOM 840 C CA . ASN A 1 106 ? 19.902 7.351 -29.468 1.00 67.94 106 ASN A CA 1
ATOM 841 C C . ASN A 1 106 ? 19.314 7.140 -28.064 1.00 67.94 106 ASN A C 1
ATOM 843 O O . ASN A 1 106 ? 20.014 6.918 -27.075 1.00 67.94 106 ASN A O 1
ATOM 847 N N . HIS A 1 107 ? 17.984 7.196 -27.983 1.00 64.81 107 HIS A N 1
ATOM 848 C CA . HIS A 1 107 ? 17.237 6.959 -26.751 1.00 64.81 107 HIS A CA 1
ATOM 849 C C . HIS A 1 107 ? 16.390 5.686 -26.834 1.00 64.81 107 HIS A C 1
ATOM 851 O O . HIS A 1 107 ? 15.847 5.326 -27.879 1.00 64.81 107 HIS A O 1
ATOM 857 N N . GLN A 1 108 ? 16.252 5.010 -25.695 1.00 68.31 108 GLN A N 1
ATOM 858 C CA . GLN A 1 108 ? 15.312 3.908 -25.507 1.00 68.31 108 GLN A CA 1
ATOM 859 C C . GLN A 1 108 ? 14.084 4.424 -24.760 1.00 68.31 108 GLN A C 1
ATOM 861 O O . GLN A 1 108 ? 14.204 4.933 -23.643 1.00 68.31 108 GLN A O 1
ATOM 866 N N . GLU A 1 109 ? 12.909 4.295 -25.369 1.00 66.56 109 GLU A N 1
ATOM 867 C CA . GLU A 1 109 ? 11.632 4.680 -24.770 1.00 66.56 109 GLU A CA 1
ATOM 868 C C . GLU A 1 109 ? 10.923 3.461 -24.167 1.00 66.56 109 GLU A C 1
ATOM 870 O O . GLU A 1 109 ? 10.845 2.392 -24.772 1.00 66.56 109 GLU A O 1
ATOM 875 N N . PHE A 1 110 ? 10.407 3.627 -22.952 1.00 68.81 110 PHE A N 1
ATOM 876 C CA . PHE A 1 110 ? 9.601 2.646 -22.241 1.00 68.81 110 PHE A CA 1
ATOM 877 C C . PHE A 1 110 ? 8.298 3.310 -21.807 1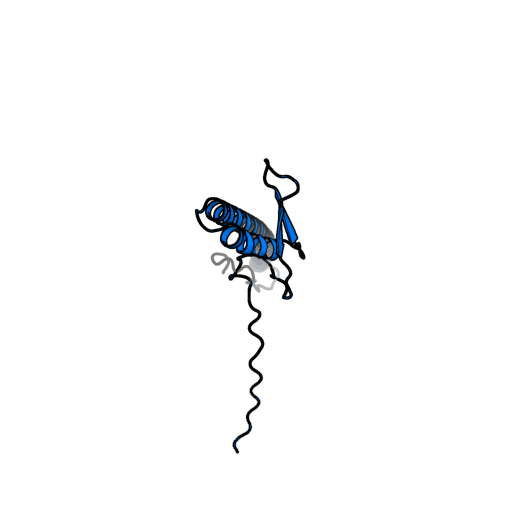.00 68.81 110 PHE A C 1
ATOM 879 O O . PHE A 1 110 ? 8.289 4.154 -20.909 1.00 68.81 110 PHE A O 1
ATOM 886 N N . THR A 1 111 ? 7.190 2.895 -22.412 1.00 61.91 111 THR A N 1
ATOM 887 C CA . THR A 1 111 ? 5.855 3.383 -22.061 1.00 61.91 111 THR A CA 1
ATOM 888 C C . THR A 1 111 ? 5.113 2.313 -21.270 1.00 61.91 111 THR A C 1
ATOM 890 O O . THR A 1 111 ? 5.003 1.162 -21.692 1.00 61.91 111 THR A O 1
ATOM 893 N N . CYS A 1 112 ? 4.593 2.683 -20.104 1.00 57.25 112 CYS A N 1
ATOM 894 C CA . CYS A 1 112 ? 3.731 1.823 -19.306 1.00 57.25 112 CYS A CA 1
ATOM 895 C C . CYS A 1 112 ? 2.281 2.289 -19.482 1.00 57.25 112 CYS A C 1
ATOM 897 O O . CYS A 1 112 ? 1.778 3.082 -18.690 1.00 57.25 112 CYS A O 1
ATOM 899 N N . GLN A 1 113 ? 1.626 1.806 -20.540 1.00 54.03 113 GLN A N 1
ATOM 900 C CA . GLN A 1 113 ? 0.188 1.987 -20.755 1.00 54.03 113 GLN A CA 1
ATOM 901 C C . GLN A 1 113 ? -0.571 0.783 -20.191 1.00 54.03 113 GLN A C 1
ATOM 903 O O . GLN A 1 113 ? -0.150 -0.362 -20.372 1.00 54.03 113 GLN A O 1
ATOM 908 N N . SER A 1 114 ? -1.702 1.026 -19.523 1.00 48.44 114 SER A N 1
ATOM 909 C CA . SER A 1 114 ? -2.613 -0.045 -19.093 1.00 48.44 114 SER A CA 1
ATOM 910 C C . SER A 1 114 ? -3.232 -0.795 -20.278 1.00 48.44 114 SER A C 1
ATOM 912 O O . SER A 1 114 ? -3.613 -1.953 -20.120 1.00 48.44 114 SER A O 1
ATOM 914 N N . ASP A 1 115 ? -3.255 -0.176 -21.465 1.00 45.91 115 ASP A N 1
ATOM 915 C CA . ASP A 1 115 ? -3.781 -0.751 -22.699 1.00 45.91 115 ASP A CA 1
ATOM 916 C C . ASP A 1 115 ? -2.709 -0.849 -23.812 1.00 45.91 115 ASP A C 1
ATOM 918 O O . ASP A 1 115 ? -2.479 0.054 -24.608 1.00 45.91 115 ASP A O 1
ATOM 922 N N . ILE A 1 116 ? -2.118 -2.044 -23.914 1.00 51.38 116 ILE A N 1
ATOM 923 C CA . ILE A 1 116 ? -1.866 -2.777 -25.176 1.00 51.38 116 ILE A CA 1
ATOM 924 C C . ILE A 1 116 ? -0.642 -2.429 -26.055 1.00 51.38 116 ILE A C 1
ATOM 926 O O . ILE A 1 116 ? -0.192 -3.333 -26.757 1.00 51.38 116 ILE A O 1
ATOM 930 N N . SER A 1 117 ? -0.004 -1.260 -26.020 1.00 46.75 117 SER A N 1
ATOM 931 C CA . SER A 1 117 ? 1.099 -0.984 -26.974 1.00 46.75 117 SER A CA 1
ATOM 932 C C . SER A 1 117 ? 2.511 -1.115 -26.377 1.00 46.75 117 SER A C 1
ATOM 934 O O . SER A 1 117 ? 3.127 -0.119 -26.014 1.00 46.75 117 SER A O 1
ATOM 936 N N . CYS A 1 118 ? 3.056 -2.336 -26.323 1.00 47.81 118 CYS A N 1
ATOM 937 C CA . CYS A 1 118 ? 4.496 -2.571 -26.119 1.00 47.81 118 CYS A CA 1
ATOM 938 C C . CYS A 1 118 ? 5.146 -3.104 -27.399 1.00 47.81 118 CYS A C 1
ATOM 940 O O . CYS A 1 118 ? 5.546 -4.267 -27.454 1.00 47.81 118 CYS A O 1
ATOM 942 N N . ASP A 1 119 ? 5.265 -2.256 -28.411 1.00 49.62 119 ASP A N 1
ATOM 943 C CA . ASP A 1 119 ? 6.149 -2.508 -29.543 1.00 49.62 119 ASP A CA 1
ATOM 944 C C . ASP A 1 119 ? 7.265 -1.465 -29.494 1.00 49.62 119 ASP A C 1
ATOM 946 O O . ASP A 1 119 ? 7.038 -0.295 -29.770 1.00 49.62 119 ASP A O 1
ATOM 950 N N . ASP A 1 120 ? 8.463 -1.861 -29.069 1.00 44.22 120 ASP A N 1
ATOM 951 C CA . ASP A 1 120 ? 9.560 -2.105 -30.008 1.00 44.22 120 ASP A CA 1
ATOM 952 C C . ASP A 1 120 ? 10.838 -2.524 -29.241 1.00 44.22 120 ASP A C 1
ATOM 954 O O . ASP A 1 120 ? 11.141 -2.055 -28.146 1.00 44.22 120 ASP A O 1
ATOM 958 N N . LYS A 1 121 ? 11.572 -3.468 -29.837 1.00 44.34 121 LYS A N 1
ATOM 959 C CA . LYS A 1 121 ? 12.914 -3.978 -29.477 1.00 44.34 121 LYS A CA 1
ATOM 960 C C . LYS A 1 121 ? 13.107 -4.587 -28.077 1.00 44.34 121 LYS A C 1
ATOM 962 O O . LYS A 1 121 ? 13.842 -4.093 -27.229 1.00 44.34 121 LYS A O 1
ATOM 967 N N . GLY A 1 122 ? 12.576 -5.803 -27.913 1.00 48.78 122 GLY A N 1
ATOM 968 C CA . GLY A 1 122 ? 13.146 -6.800 -26.989 1.00 48.78 122 GLY A CA 1
ATOM 969 C C . GLY A 1 122 ? 12.446 -6.968 -25.641 1.00 48.78 122 GLY A C 1
ATOM 970 O O . GLY A 1 122 ? 12.970 -7.660 -24.769 1.00 48.78 122 GLY A O 1
ATOM 971 N N . CYS A 1 123 ? 11.258 -6.391 -25.456 1.00 51.28 123 CYS A N 1
ATOM 972 C CA . CYS A 1 123 ? 10.495 -6.559 -24.224 1.00 51.28 123 CYS A CA 1
ATOM 973 C C . CYS A 1 123 ? 9.363 -7.586 -24.358 1.00 51.28 123 CYS A C 1
ATOM 975 O O . CYS A 1 123 ? 8.240 -7.260 -24.723 1.00 51.28 123 CYS A O 1
ATOM 977 N N . HIS A 1 124 ? 9.630 -8.849 -24.024 1.00 49.53 124 HIS A N 1
ATOM 978 C CA . HIS A 1 124 ? 8.623 -9.921 -24.085 1.00 49.53 124 HIS A CA 1
ATOM 979 C C . HIS A 1 124 ? 7.739 -10.048 -22.824 1.00 49.53 124 HIS A C 1
ATOM 981 O O . HIS A 1 124 ? 6.994 -11.019 -22.705 1.00 49.53 124 HIS A O 1
ATOM 987 N N . LEU A 1 125 ? 7.812 -9.104 -21.875 1.00 48.56 125 LEU A N 1
ATOM 988 C CA . LEU A 1 125 ? 7.193 -9.219 -20.542 1.00 48.56 125 LEU A CA 1
ATOM 989 C C . LEU A 1 125 ? 6.057 -8.227 -20.258 1.00 48.56 125 LEU A C 1
ATOM 991 O O . LEU A 1 125 ? 5.620 -8.128 -19.111 1.00 48.56 125 LEU A O 1
ATOM 995 N N . CYS A 1 126 ? 5.549 -7.503 -21.258 1.00 47.59 126 CYS A N 1
ATOM 996 C CA . CYS A 1 126 ? 4.347 -6.705 -21.027 1.00 47.59 126 CYS A CA 1
ATOM 997 C C . CYS A 1 126 ? 3.172 -7.626 -20.658 1.00 47.59 126 CYS A C 1
ATOM 999 O O . CYS A 1 126 ? 3.074 -8.730 -21.211 1.00 47.59 126 CYS A O 1
ATOM 1001 N N . PRO A 1 127 ? 2.310 -7.225 -19.702 1.00 45.44 127 PRO A N 1
ATOM 1002 C CA . PRO A 1 127 ? 1.151 -8.012 -19.324 1.00 45.44 127 PRO A CA 1
ATOM 1003 C C . PRO A 1 127 ? 0.265 -8.137 -20.558 1.00 45.44 127 PRO A C 1
ATOM 1005 O O . PRO A 1 127 ? -0.475 -7.227 -20.913 1.00 45.44 127 PRO A O 1
ATOM 1008 N N . ARG A 1 128 ? 0.371 -9.273 -21.253 1.00 42.78 128 ARG A N 1
ATOM 1009 C CA . ARG A 1 128 ? -0.625 -9.668 -22.238 1.00 42.78 128 ARG A CA 1
ATOM 1010 C C . ARG A 1 128 ? -1.919 -9.747 -21.452 1.00 42.78 128 ARG A C 1
ATOM 1012 O O . ARG A 1 128 ? -2.067 -10.646 -20.623 1.00 42.78 128 ARG A O 1
ATOM 1019 N N . SER A 1 129 ? -2.823 -8.799 -21.669 1.00 42.62 129 SER A N 1
ATOM 1020 C CA . SER A 1 129 ? -4.214 -8.997 -21.310 1.00 42.62 129 SER A CA 1
ATOM 1021 C C . SER A 1 129 ? -4.604 -10.337 -21.929 1.00 42.62 129 SER A C 1
ATOM 1023 O O . SER A 1 129 ? -4.610 -10.519 -23.147 1.00 42.62 129 SER A O 1
ATOM 1025 N N . ALA A 1 130 ? -4.793 -11.345 -21.079 1.00 40.88 130 ALA A N 1
ATOM 1026 C CA . ALA A 1 130 ? -5.399 -12.583 -21.507 1.00 40.88 130 ALA A CA 1
ATOM 1027 C C . ALA A 1 130 ? -6.817 -12.195 -21.925 1.00 40.88 130 ALA A C 1
ATOM 1029 O O . ALA A 1 130 ? -7.680 -11.978 -21.076 1.00 40.88 130 ALA A O 1
ATOM 1030 N N . LEU A 1 131 ? -7.025 -12.009 -23.230 1.00 40.34 131 LEU A N 1
ATOM 1031 C CA . LEU A 1 131 ? -8.354 -11.842 -23.800 1.00 40.34 131 LEU A CA 1
ATOM 1032 C C . LEU A 1 131 ? -9.232 -12.980 -23.254 1.00 40.34 131 LEU A C 1
ATOM 1034 O O . LEU A 1 131 ? -8.796 -14.138 -23.280 1.00 40.34 131 LEU A O 1
ATOM 1038 N N . PRO A 1 132 ? -10.436 -12.688 -22.733 1.00 38.28 132 PRO A N 1
ATOM 1039 C CA . PRO A 1 132 ? -11.321 -13.731 -22.248 1.00 38.28 132 PRO A CA 1
ATOM 1040 C C . PRO A 1 132 ? -11.615 -14.675 -23.411 1.00 38.28 132 PRO A C 1
ATOM 1042 O O . PRO A 1 132 ? -12.000 -14.239 -24.497 1.00 38.28 132 PRO A O 1
ATOM 1045 N N . MET A 1 133 ? -11.387 -15.971 -23.193 1.00 34.94 133 MET A N 1
ATOM 1046 C CA . MET A 1 133 ? -11.692 -17.000 -24.177 1.00 34.94 133 MET A CA 1
ATOM 1047 C C . MET A 1 133 ? -13.171 -16.891 -24.551 1.00 34.94 133 MET A C 1
ATOM 1049 O O . MET A 1 133 ? -14.050 -17.211 -23.750 1.00 34.94 133 MET A O 1
ATOM 1053 N N . ILE A 1 134 ? -13.448 -16.432 -25.771 1.00 38.91 134 ILE A N 1
ATOM 1054 C CA . ILE A 1 134 ? -14.772 -16.544 -26.369 1.00 38.91 134 ILE A CA 1
ATOM 1055 C C . ILE A 1 134 ? -14.975 -18.035 -26.638 1.00 38.91 134 ILE A C 1
ATOM 1057 O O . ILE A 1 134 ? -14.523 -18.578 -27.644 1.00 38.91 134 ILE A O 1
ATOM 1061 N N . ASN A 1 135 ? -15.629 -18.713 -25.696 1.00 46.91 135 ASN A N 1
ATOM 1062 C CA . ASN A 1 135 ? -16.237 -20.013 -25.934 1.00 46.91 135 ASN A CA 1
ATOM 1063 C C . ASN A 1 135 ? -17.351 -19.826 -26.971 1.00 46.91 135 ASN A C 1
ATOM 1065 O O . ASN A 1 135 ? -18.471 -19.449 -26.637 1.00 46.91 135 ASN A O 1
ATOM 1069 N N . GLY A 1 136 ? -17.027 -20.084 -28.234 1.00 35.31 136 GLY A N 1
ATOM 1070 C CA . GLY A 1 136 ? -17.978 -20.158 -29.336 1.00 35.31 136 GLY A CA 1
ATOM 1071 C C . GLY A 1 136 ? -17.642 -21.360 -30.202 1.00 35.31 136 GLY A C 1
ATOM 1072 O O . GLY A 1 136 ? -16.862 -21.254 -31.143 1.00 35.31 136 GLY A O 1
ATOM 1073 N N . 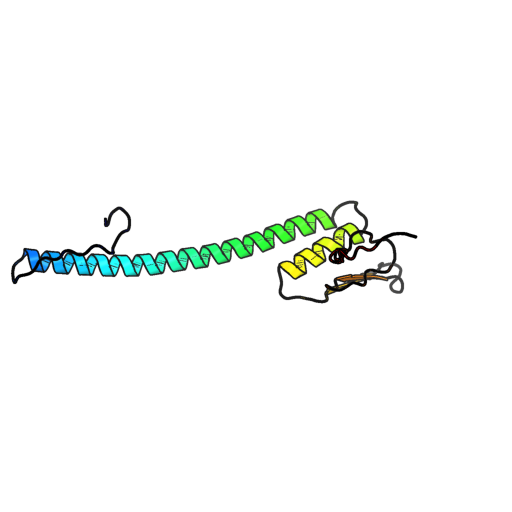GLY A 1 137 ? -18.181 -22.524 -29.842 1.00 40.31 137 GLY A N 1
ATOM 1074 C CA . GLY A 1 137 ? -18.123 -23.711 -30.687 1.00 40.31 137 GLY A CA 1
ATOM 1075 C C . GLY A 1 137 ? -19.046 -23.590 -31.899 1.00 40.31 137 GLY A C 1
ATOM 1076 O O . GLY A 1 137 ? -20.074 -22.935 -31.807 1.00 40.31 137 GLY A O 1
ATOM 1077 N N . THR A 1 138 ? -18.659 -24.257 -32.992 1.00 37.38 138 THR A N 1
ATOM 1078 C CA . THR A 1 138 ? -19.488 -25.071 -33.918 1.00 37.38 138 THR A CA 1
ATOM 1079 C C . THR A 1 138 ? -18.554 -25.590 -35.024 1.00 37.38 138 THR A C 1
ATOM 1081 O O . THR A 1 138 ? -17.999 -24.805 -35.780 1.00 37.38 138 THR A O 1
ATOM 1084 N N . THR A 1 139 ? -18.107 -26.848 -34.937 1.00 39.19 139 THR A N 1
ATOM 1085 C CA . THR A 1 139 ? -18.548 -28.016 -35.743 1.00 39.19 139 THR A CA 1
ATOM 1086 C C . THR A 1 139 ? -18.279 -27.969 -37.255 1.00 39.19 139 THR A C 1
ATOM 1088 O O . THR A 1 139 ? -18.964 -27.267 -37.986 1.00 39.19 139 THR A O 1
ATOM 1091 N N . LEU A 1 140 ? -17.347 -28.843 -37.670 1.00 33.53 140 LEU A N 1
ATOM 1092 C CA . LEU A 1 140 ? -17.367 -29.767 -38.822 1.00 33.53 140 LEU A CA 1
ATOM 1093 C C . LEU A 1 140 ? -17.992 -29.304 -40.152 1.00 33.53 140 LEU A C 1
ATOM 1095 O O . LEU A 1 140 ? -19.215 -29.277 -40.296 1.00 33.53 140 LEU A O 1
ATOM 1099 N N . LYS A 1 141 ? -17.141 -29.230 -41.182 1.00 34.56 141 LYS A N 1
ATOM 1100 C CA . LYS A 1 141 ? -17.262 -30.089 -42.368 1.00 34.56 141 LYS A CA 1
ATOM 1101 C C . LYS A 1 141 ? -15.899 -30.325 -43.011 1.00 34.56 141 LYS A C 1
ATOM 1103 O O . LYS A 1 141 ? -15.082 -29.382 -42.972 1.00 34.56 141 LYS A O 1
#

Mean predicted aligned error: 14.39 Å

Solvent-accessible surface area (backbone atoms only — not comparable to full-atom values): 8809 Å² total; per-residue (Å²): 91,67,94,74,73,41,47,82,73,69,61,91,51,84,72,95,46,72,65,23,53,50,24,51,52,51,36,51,54,32,48,56,50,44,55,55,48,51,56,49,51,51,51,50,50,55,52,47,54,55,49,51,54,51,49,53,52,53,53,48,52,52,54,39,53,57,39,64,72,42,92,62,59,69,55,78,28,45,57,61,40,54,54,51,48,33,75,76,44,94,56,71,72,52,73,46,76,45,68,41,95,91,37,79,90,54,58,50,78,47,65,52,59,98,72,85,75,78,82,79,89,85,59,90,76,69,85,71,76,78,72,78,80,78,88,72,89,81,83,88,133

InterPro domains:
  IPR003660 HAMP domain [PF00672] (2-34)
  IPR003660 HAMP domain [PS50885] (1-38)

Foldseek 3Di:
DVVVVPLVDADPDDDDDPVVVVRVVSNVVSVVSNVVVVVVVVVVVVVVVVVVLVVLVVVLVVQLVVLCPDPDPPLSNVQVNVVSVVVSDVDAFDKDWDADPVGRVDIDIDTDHPDDDDDDDDRPDRPPPPDPPPPDDDDDD

Nearest PDB structures (foldseek):
  4bwi-assembly1_B  TM=6.445E-01  e=1.612E+00  Synechocystis sp.
  4bwi-assembly1_A  TM=5.644E-01  e=8.508E-01  Synechocystis sp.